Protein AF-A0A3R9Y8D2-F1 (afdb_monomer_lite)

Organism: NCBI:txid2495581

pLDDT: mean 75.56, std 26.12, range [31.5, 98.31]

Sequence (160 aa):
MRYAFNPDHQGGRAAGSSECLIEVKVRATDVPYLTARDYRSRRSTMASAASLLPDRPHRVGILVARSQRRMMLSPFFSKCDGLLVVDPGARTRVFRANAKRTGLSTCDLVLSSGIAKLVCGFIARPDLDRLSTAGIDVRIGSCARTVDALVRGFDALPAA

Secondary structure (DSSP, 8-state):
-----------------------------------TT-TTS--S-----S------TT-EEEEEEEETTEEEE-S-STT-SEEEEEETTTTEEEEEE-SS-SHHHHHHHHHTTT-SEEEES---HHHHHHHHHTT-EEEEPPTTS-HHHHHHTGGGSPB-

Structure (mmCIF, N/CA/C/O backbone):
data_AF-A0A3R9Y8D2-F1
#
_entry.id   AF-A0A3R9Y8D2-F1
#
loop_
_atom_site.group_PDB
_atom_site.id
_atom_site.type_symbol
_atom_site.label_atom_id
_atom_site.label_alt_id
_atom_site.label_comp_id
_atom_site.label_asym_id
_atom_site.label_entity_id
_atom_site.label_seq_id
_atom_site.pdbx_PDB_ins_code
_atom_site.Cartn_x
_atom_site.Cartn_y
_atom_site.Cartn_z
_atom_site.occupancy
_atom_site.B_iso_or_equiv
_atom_site.auth_seq_id
_atom_site.auth_comp_id
_atom_site.auth_asym_id
_atom_site.auth_atom_id
_atom_site.pdbx_PDB_model_num
ATOM 1 N N . MET A 1 1 ? 15.658 -23.209 -44.356 1.00 42.97 1 MET A N 1
ATOM 2 C CA . MET A 1 1 ? 14.287 -23.743 -44.210 1.00 42.97 1 MET A CA 1
ATOM 3 C C . MET A 1 1 ? 13.313 -22.582 -44.291 1.00 42.97 1 MET A C 1
ATOM 5 O O . MET A 1 1 ? 13.339 -21.722 -43.423 1.00 42.97 1 MET A O 1
ATOM 9 N N . ARG A 1 2 ? 12.557 -22.507 -45.389 1.00 34.62 2 ARG A N 1
ATOM 10 C CA . ARG A 1 2 ? 11.516 -21.507 -45.654 1.00 34.62 2 ARG A CA 1
ATOM 11 C C . ARG A 1 2 ? 10.174 -22.139 -45.284 1.00 34.62 2 ARG A C 1
ATOM 13 O O . ARG A 1 2 ? 9.903 -23.229 -45.773 1.00 34.62 2 ARG A O 1
ATOM 20 N N . TYR A 1 3 ? 9.361 -21.472 -44.471 1.00 35.81 3 TYR A N 1
ATOM 21 C CA . TYR A 1 3 ? 7.941 -21.798 -44.347 1.00 35.81 3 TYR A CA 1
ATOM 22 C C . TYR A 1 3 ? 7.139 -20.695 -45.030 1.00 35.81 3 TYR A C 1
ATOM 24 O O . TYR A 1 3 ? 7.202 -19.532 -44.640 1.00 35.81 3 TYR A O 1
ATOM 32 N N . ALA A 1 4 ? 6.460 -21.087 -46.105 1.00 35.28 4 ALA A N 1
ATOM 33 C CA . ALA A 1 4 ? 5.478 -20.296 -46.822 1.00 35.28 4 ALA A CA 1
ATOM 34 C C . ALA A 1 4 ? 4.133 -20.406 -46.092 1.00 35.28 4 ALA A C 1
ATOM 36 O O . ALA A 1 4 ? 3.717 -21.509 -45.739 1.00 35.28 4 ALA A O 1
ATOM 37 N N . PHE A 1 5 ? 3.460 -19.278 -45.879 1.00 35.44 5 PHE A N 1
ATOM 38 C CA . PHE A 1 5 ? 2.073 -19.235 -45.430 1.00 35.44 5 PHE A CA 1
ATOM 39 C C . PHE A 1 5 ? 1.256 -18.599 -46.557 1.00 35.44 5 PHE A C 1
ATOM 41 O O . PHE A 1 5 ? 1.450 -17.430 -46.879 1.00 35.44 5 PHE A O 1
ATOM 48 N N . ASN A 1 6 ? 0.417 -19.411 -47.200 1.00 40.56 6 ASN A N 1
ATOM 49 C CA . ASN A 1 6 ? -0.529 -19.000 -48.236 1.00 40.56 6 ASN A CA 1
ATOM 50 C C . ASN A 1 6 ? -1.755 -18.344 -47.585 1.00 40.56 6 ASN A C 1
ATOM 52 O O . ASN A 1 6 ? -2.347 -18.963 -46.698 1.00 40.56 6 ASN A O 1
ATOM 56 N N . PRO A 1 7 ? -2.202 -17.172 -48.057 1.00 48.06 7 PRO A N 1
ATOM 57 C CA . PRO A 1 7 ? -3.534 -16.668 -47.780 1.00 48.06 7 PRO A CA 1
ATOM 58 C C . PRO A 1 7 ? -4.334 -16.581 -49.084 1.00 48.06 7 PRO A C 1
ATOM 60 O O . PRO A 1 7 ? -4.029 -15.744 -49.918 1.00 48.06 7 PRO A O 1
ATOM 63 N N . ASP A 1 8 ? -5.351 -17.424 -49.252 1.00 40.88 8 ASP A N 1
ATOM 64 C CA . ASP A 1 8 ? -6.540 -17.081 -50.043 1.00 40.88 8 ASP A CA 1
ATOM 65 C C . ASP A 1 8 ? -7.620 -18.161 -49.884 1.00 40.88 8 ASP A C 1
ATOM 67 O O . ASP A 1 8 ? -7.432 -19.311 -50.272 1.00 40.88 8 ASP A O 1
ATOM 71 N N . HIS A 1 9 ? -8.760 -17.793 -49.292 1.00 41.06 9 HIS A N 1
ATOM 72 C CA . HIS A 1 9 ? -10.027 -17.788 -50.024 1.00 41.06 9 HI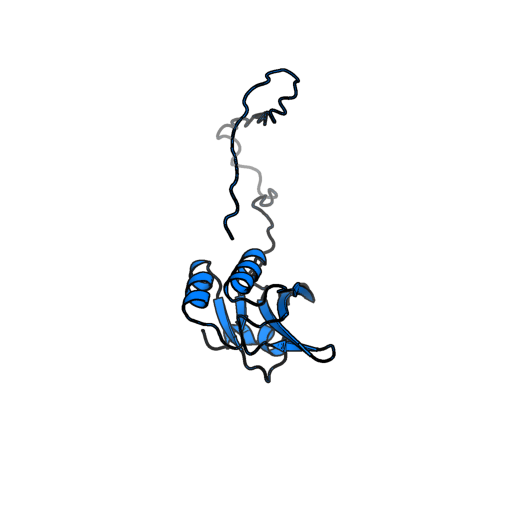S A CA 1
ATOM 73 C C . HIS A 1 9 ? -11.166 -17.152 -49.215 1.00 41.06 9 HIS A C 1
ATOM 75 O O . HIS A 1 9 ? -11.335 -17.345 -48.013 1.00 41.06 9 HIS A O 1
ATOM 81 N N . GLN A 1 10 ? -11.927 -16.360 -49.961 1.00 39.34 10 GLN A N 1
ATOM 82 C CA . GLN A 1 10 ? -13.079 -15.548 -49.608 1.00 39.34 10 GLN A CA 1
ATOM 83 C C . GLN A 1 10 ? -14.360 -16.364 -49.361 1.00 39.34 10 GLN A C 1
ATOM 85 O O . GLN A 1 10 ? -14.575 -17.394 -49.990 1.00 39.34 10 GLN A O 1
ATOM 90 N N . GLY A 1 11 ? -15.288 -15.753 -48.613 1.00 32.03 11 GLY A N 1
ATOM 91 C CA . GLY A 1 11 ? -16.688 -15.647 -49.046 1.00 32.03 11 GLY A CA 1
ATOM 92 C C . GLY A 1 11 ? -17.711 -16.560 -48.364 1.00 32.03 11 GLY A C 1
ATOM 93 O O . GLY A 1 11 ? -17.675 -17.773 -48.513 1.00 32.03 11 GLY A O 1
ATOM 94 N N . GLY A 1 12 ? -18.709 -15.952 -47.710 1.00 32.78 12 GLY A N 1
ATOM 95 C CA . GLY A 1 12 ? -19.945 -16.650 -47.335 1.00 32.78 12 GLY A CA 1
ATOM 96 C C . GLY A 1 12 ? -20.794 -15.931 -46.286 1.00 32.78 12 GLY A C 1
ATOM 97 O O . 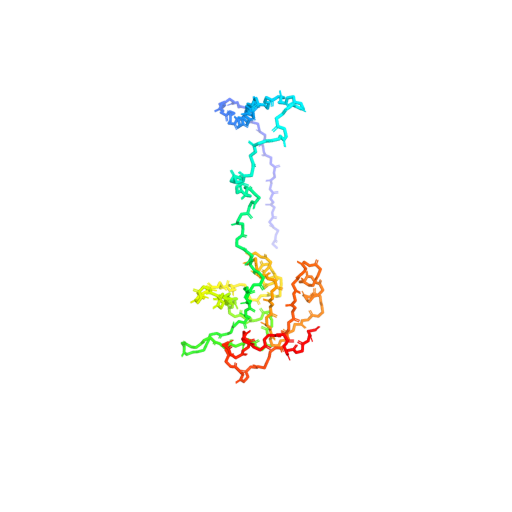GLY A 1 12 ? -20.621 -16.143 -45.094 1.00 32.78 12 GLY A O 1
ATOM 98 N N . ARG A 1 13 ? -21.721 -15.079 -46.741 1.00 35.22 13 ARG A N 1
ATOM 99 C CA . ARG A 1 13 ? -22.797 -14.437 -45.958 1.00 35.22 13 ARG A CA 1
ATOM 100 C C . ARG A 1 13 ? -23.764 -15.469 -45.348 1.00 35.22 13 ARG A C 1
ATOM 102 O O . ARG A 1 13 ? -24.158 -16.384 -46.060 1.00 35.22 13 ARG A O 1
ATOM 109 N N . ALA A 1 14 ? -24.287 -15.196 -44.145 1.00 32.78 14 ALA A N 1
ATOM 110 C CA . ALA A 1 14 ? -25.676 -14.745 -43.900 1.00 32.78 14 ALA A CA 1
ATOM 111 C C . ALA A 1 14 ? -26.272 -15.220 -42.552 1.00 32.78 14 ALA A C 1
ATOM 113 O O . ALA A 1 14 ? -26.235 -16.399 -42.235 1.00 32.78 14 ALA A O 1
ATOM 114 N N . ALA A 1 15 ? -26.952 -14.266 -41.898 1.00 33.56 15 ALA A N 1
ATOM 115 C CA . ALA A 1 15 ? -28.189 -14.388 -41.109 1.00 33.56 15 ALA A CA 1
ATOM 116 C C . ALA A 1 15 ? -28.186 -15.073 -39.721 1.00 33.56 15 ALA A C 1
ATOM 118 O O . ALA A 1 15 ? -27.724 -16.191 -39.543 1.00 33.56 15 ALA A O 1
ATOM 119 N N . GLY A 1 16 ? -28.834 -14.394 -38.762 1.00 34.25 16 GLY A N 1
ATOM 120 C CA . GLY A 1 16 ? -29.186 -14.899 -37.428 1.00 34.25 16 GLY A CA 1
ATOM 121 C C . GLY A 1 16 ? -28.675 -13.979 -36.315 1.00 34.25 16 GLY A C 1
ATOM 122 O O . GLY A 1 16 ? -27.613 -14.216 -35.761 1.00 34.25 16 GLY A O 1
ATOM 123 N N . SER A 1 17 ? -29.271 -12.802 -36.116 1.00 37.97 17 SER A N 1
ATOM 124 C CA . SER A 1 17 ? -30.312 -12.599 -35.091 1.00 37.97 17 SER A CA 1
ATOM 125 C C . SER A 1 17 ? -29.792 -12.792 -33.663 1.00 37.97 17 SER A C 1
ATOM 127 O O . SER A 1 17 ? -29.676 -13.921 -33.208 1.00 37.97 17 SER A O 1
ATOM 129 N N . SER A 1 18 ? -29.499 -11.674 -32.986 1.00 43.47 18 SER A N 1
ATOM 130 C CA . SER A 1 18 ? -29.845 -11.387 -31.582 1.00 43.47 18 SER A CA 1
ATOM 131 C C . SER A 1 18 ? -29.108 -10.123 -31.135 1.00 43.47 18 SER A C 1
ATOM 133 O O . SER A 1 18 ? -28.030 -10.160 -30.544 1.00 43.47 18 SER A O 1
ATOM 135 N N . GLU A 1 19 ? -29.711 -8.981 -31.454 1.00 39.28 19 GLU A N 1
ATOM 136 C CA . GLU A 1 19 ? -29.417 -7.703 -30.817 1.00 39.28 19 GLU A CA 1
ATOM 137 C C . GLU A 1 19 ? -29.830 -7.787 -29.341 1.00 39.28 19 GLU A C 1
ATOM 139 O O . GLU A 1 19 ? -31.013 -7.818 -29.016 1.00 39.28 19 GLU A O 1
ATOM 144 N N . CYS A 1 20 ? -28.858 -7.813 -28.432 1.00 31.50 20 CYS A N 1
ATOM 145 C CA . CYS A 1 20 ? -29.092 -7.473 -27.031 1.00 31.50 20 CYS A CA 1
ATOM 146 C C . CYS A 1 20 ? -28.752 -5.992 -26.843 1.00 31.50 20 CYS A C 1
ATOM 148 O O . CYS A 1 20 ? -27.705 -5.638 -26.300 1.00 31.50 20 CYS A O 1
ATOM 150 N N . LEU A 1 21 ? -29.643 -5.125 -27.333 1.00 34.50 21 LEU A N 1
ATOM 151 C CA . LEU A 1 21 ? -29.699 -3.726 -26.925 1.00 34.50 21 LEU A CA 1
ATOM 152 C C . LEU A 1 21 ? -30.155 -3.687 -25.463 1.00 34.50 21 LEU A C 1
ATOM 154 O O . LEU A 1 21 ? -31.304 -3.992 -25.147 1.00 34.50 21 LEU A O 1
ATOM 158 N N . ILE A 1 22 ? -29.259 -3.308 -24.557 1.00 34.31 22 ILE A N 1
ATOM 159 C CA . ILE A 1 22 ? -29.657 -2.927 -23.203 1.00 34.31 22 ILE A CA 1
ATOM 160 C C . ILE A 1 22 ? -30.137 -1.476 -23.289 1.00 34.31 22 ILE A C 1
ATOM 162 O O . ILE A 1 22 ? -29.356 -0.537 -23.137 1.00 34.31 22 ILE A O 1
ATOM 166 N N . GLU A 1 23 ? -31.426 -1.286 -23.571 1.00 36.38 23 GLU A N 1
ATOM 167 C CA . GLU A 1 23 ? -32.097 -0.005 -23.353 1.00 36.38 23 GLU A CA 1
ATOM 168 C C . GLU A 1 23 ? -32.150 0.280 -21.845 1.00 36.38 23 GLU A C 1
ATOM 170 O O . GLU A 1 23 ? -32.974 -0.267 -21.107 1.00 36.38 23 GLU A O 1
ATOM 175 N N . VAL A 1 24 ? -31.279 1.166 -21.360 1.00 36.28 24 VAL A N 1
ATOM 176 C CA . VAL A 1 24 ? -31.411 1.731 -20.012 1.00 36.28 24 VAL A CA 1
ATOM 177 C C . VAL A 1 24 ? -32.495 2.805 -20.057 1.00 36.28 24 VAL A C 1
ATOM 179 O O . VAL A 1 24 ? -32.242 3.983 -20.306 1.00 36.28 24 VAL A O 1
ATOM 182 N N . LYS A 1 25 ? -33.739 2.385 -19.829 1.00 36.31 25 LYS A N 1
ATOM 183 C CA . LYS A 1 25 ? -34.892 3.276 -19.693 1.00 36.31 25 LYS A CA 1
ATOM 184 C C . LYS A 1 25 ? -34.834 3.980 -18.337 1.00 36.31 25 LYS A C 1
ATOM 186 O O . LYS A 1 25 ? -35.328 3.465 -17.336 1.00 36.31 25 LYS A O 1
ATOM 191 N N . VAL A 1 26 ? -34.222 5.163 -18.297 1.00 38.75 26 VAL A N 1
ATOM 192 C CA . VAL A 1 26 ? -34.251 6.040 -17.118 1.00 38.75 26 VAL A CA 1
ATOM 193 C C . VAL A 1 26 ? -35.669 6.595 -16.978 1.00 38.75 26 VAL A C 1
ATOM 195 O O . VAL A 1 26 ? -36.069 7.519 -17.683 1.00 38.75 26 VAL A O 1
ATOM 198 N N . ARG A 1 27 ? -36.467 5.998 -16.085 1.00 34.97 27 ARG A N 1
ATOM 199 C CA . ARG A 1 27 ? -37.732 6.591 -15.645 1.00 34.97 27 ARG A CA 1
ATOM 200 C C . ARG A 1 27 ? -37.415 7.786 -14.750 1.00 34.97 27 ARG A C 1
ATOM 202 O O . ARG A 1 27 ? -37.001 7.615 -13.608 1.00 34.97 27 ARG A O 1
ATOM 209 N N . ALA A 1 28 ? -37.623 8.983 -15.286 1.00 41.69 28 ALA A N 1
ATOM 210 C CA . ALA A 1 28 ? -37.784 10.194 -14.501 1.00 41.69 28 ALA A CA 1
ATOM 211 C C . ALA A 1 28 ? -39.112 10.095 -13.736 1.00 41.69 28 ALA A C 1
ATOM 213 O O . ALA A 1 28 ? -40.182 10.189 -14.333 1.00 41.69 28 ALA A O 1
ATOM 214 N N . THR A 1 29 ? -39.044 9.840 -12.433 1.00 42.06 29 THR A N 1
ATOM 215 C CA . THR A 1 29 ? -40.184 10.006 -11.526 1.00 42.06 29 THR A CA 1
ATOM 216 C C . THR A 1 29 ? -40.054 11.334 -10.799 1.00 42.06 29 THR A C 1
ATOM 218 O O . THR A 1 29 ? -39.113 11.532 -10.033 1.00 42.06 29 THR A O 1
ATOM 221 N N . ASP A 1 30 ? -41.006 12.210 -11.118 1.00 35.66 30 ASP A N 1
ATOM 222 C CA . ASP A 1 30 ? -41.613 13.265 -10.308 1.00 35.66 30 ASP A CA 1
ATOM 223 C C . ASP A 1 30 ? -40.794 13.867 -9.162 1.00 35.66 30 ASP A C 1
ATOM 225 O O . ASP A 1 30 ? -40.753 13.357 -8.042 1.00 35.66 30 ASP A O 1
ATOM 229 N N . VAL A 1 31 ? -40.253 15.057 -9.428 1.00 43.00 31 VAL A N 1
ATOM 230 C CA . VAL A 1 31 ? -39.918 16.043 -8.398 1.00 43.00 31 VAL A CA 1
ATOM 231 C C . VAL A 1 31 ? -41.132 16.965 -8.244 1.00 43.00 31 VAL A C 1
ATOM 233 O O . VAL A 1 31 ? -41.346 17.817 -9.111 1.00 43.00 31 VAL A O 1
ATOM 236 N N . PRO A 1 32 ? -41.951 16.845 -7.184 1.00 43.81 32 PRO A N 1
ATOM 237 C CA . PRO A 1 32 ? -42.975 17.842 -6.927 1.00 43.81 32 PRO A CA 1
ATOM 238 C C . PRO A 1 32 ? -42.302 19.141 -6.470 1.00 43.81 32 PRO A C 1
ATOM 240 O O . PRO A 1 32 ? -41.636 19.197 -5.434 1.00 43.81 32 PRO A O 1
ATOM 243 N N . TYR A 1 33 ? -42.494 20.199 -7.256 1.00 45.31 33 TYR A N 1
ATOM 244 C CA . TYR A 1 33 ? -42.236 21.576 -6.850 1.00 45.31 33 TYR A CA 1
ATOM 245 C C . TYR A 1 33 ? -43.100 21.901 -5.626 1.00 45.31 33 TYR A C 1
ATOM 247 O O . TYR A 1 33 ? -44.308 22.103 -5.750 1.00 45.31 33 TYR A O 1
ATOM 255 N N . LEU A 1 34 ? -42.491 21.965 -4.440 1.00 42.94 34 LEU A N 1
ATOM 256 C CA . LEU A 1 34 ? -43.150 22.494 -3.249 1.00 42.94 34 LEU A CA 1
ATOM 257 C C . LEU A 1 34 ? -42.798 23.970 -3.068 1.00 42.94 34 LEU A C 1
ATOM 259 O O . LEU A 1 34 ? -41.641 24.379 -2.994 1.00 42.94 34 LEU A O 1
ATOM 263 N N . THR A 1 35 ? -43.862 24.763 -3.046 1.00 50.38 35 THR A N 1
ATOM 264 C CA . THR A 1 35 ? -43.906 26.218 -2.940 1.00 50.38 35 THR A CA 1
ATOM 265 C C . THR A 1 35 ? -43.391 26.742 -1.596 1.00 50.38 35 THR A C 1
ATOM 267 O O . THR A 1 35 ? -43.542 26.098 -0.561 1.00 50.38 35 THR A O 1
ATOM 270 N N . ALA A 1 36 ? -42.859 27.967 -1.605 1.00 43.28 36 ALA A N 1
ATOM 271 C CA . ALA A 1 36 ? -42.132 28.651 -0.527 1.00 43.28 36 ALA A CA 1
ATOM 272 C C . ALA A 1 36 ? -42.923 29.011 0.763 1.00 43.28 36 ALA A C 1
ATOM 274 O O . ALA A 1 36 ? -42.587 29.992 1.427 1.00 43.28 36 ALA A O 1
ATOM 275 N N . ARG A 1 37 ? -43.970 28.265 1.146 1.00 42.28 37 ARG A N 1
ATOM 276 C CA . ARG A 1 37 ? -44.812 28.579 2.324 1.00 42.28 37 ARG A CA 1
ATOM 277 C C . ARG A 1 37 ? -44.689 27.637 3.527 1.00 42.28 37 ARG A C 1
ATOM 279 O O . ARG A 1 37 ? -45.212 27.982 4.579 1.00 42.28 37 ARG A O 1
ATOM 286 N N . ASP A 1 38 ? -43.906 26.560 3.449 1.00 44.66 38 ASP A N 1
ATOM 287 C CA . ASP A 1 38 ? -43.781 25.573 4.542 1.00 44.66 38 ASP A CA 1
ATOM 288 C C . ASP A 1 38 ? -42.459 25.621 5.340 1.00 44.66 38 ASP A C 1
ATOM 290 O O . ASP A 1 38 ? -42.100 24.678 6.043 1.00 44.66 38 ASP A O 1
ATOM 294 N N . TYR A 1 39 ? -41.727 26.741 5.319 1.00 42.78 39 TYR A N 1
ATOM 295 C CA . TYR A 1 39 ? -40.445 26.867 6.040 1.00 42.78 39 TYR A CA 1
ATOM 296 C C . TYR A 1 39 ? -40.580 27.049 7.574 1.00 42.78 39 TYR A C 1
ATOM 298 O O . TYR A 1 39 ? -39.576 27.171 8.273 1.00 42.78 39 TYR A O 1
ATOM 306 N N . ARG A 1 40 ? -41.796 27.084 8.150 1.00 41.12 40 ARG A N 1
ATOM 307 C CA . ARG A 1 40 ? -41.994 27.540 9.546 1.00 41.12 40 ARG A CA 1
ATOM 308 C C . ARG A 1 40 ? -42.460 26.514 10.576 1.00 41.12 40 ARG A C 1
ATOM 310 O O . ARG A 1 40 ? -42.817 26.927 11.675 1.00 41.12 40 ARG A O 1
ATOM 317 N N . SER A 1 41 ? -42.447 25.210 10.298 1.00 39.62 41 SER A N 1
ATOM 318 C CA . SER A 1 41 ? -42.770 24.241 11.359 1.00 39.62 41 SER A CA 1
ATOM 319 C C . SER A 1 41 ? -42.336 22.810 11.048 1.00 39.62 41 SER A C 1
ATOM 321 O O . SER A 1 41 ? -43.170 21.954 10.779 1.00 39.62 41 SER A O 1
ATOM 323 N N . ARG A 1 42 ? -41.024 22.542 11.078 1.00 40.34 42 ARG A N 1
ATOM 324 C CA . ARG A 1 42 ? -40.457 21.186 11.235 1.00 40.34 42 ARG A CA 1
ATOM 325 C C . ARG A 1 42 ? -38.982 21.275 11.638 1.00 40.34 42 ARG A C 1
ATOM 327 O O . ARG A 1 42 ? -38.067 20.966 10.883 1.00 40.34 42 ARG A O 1
ATOM 334 N N . ARG A 1 43 ? -38.750 21.718 12.879 1.00 45.97 43 ARG A N 1
ATOM 335 C CA . ARG A 1 43 ? -37.613 21.193 13.646 1.00 45.97 43 ARG A CA 1
ATOM 336 C C . ARG A 1 43 ? -37.854 19.692 13.804 1.00 45.97 43 ARG A C 1
ATOM 338 O O . ARG A 1 43 ? -38.977 19.296 14.099 1.00 45.97 43 ARG A O 1
ATOM 345 N N . SER A 1 44 ? -36.782 18.928 13.648 1.00 44.38 44 SER A N 1
ATOM 346 C CA . SER A 1 44 ? -36.693 17.478 13.832 1.00 44.38 44 SER A CA 1
ATOM 347 C C . SER A 1 44 ? -36.974 16.643 12.576 1.00 44.38 44 SER A C 1
ATOM 349 O O . SER A 1 44 ? -38.094 16.539 12.085 1.00 44.38 44 SER A O 1
ATOM 351 N N . THR A 1 45 ? -35.902 15.965 12.154 1.00 50.47 45 THR A N 1
ATOM 352 C CA . THR A 1 45 ? -35.910 14.692 11.421 1.00 50.47 45 THR A CA 1
ATOM 353 C C . THR A 1 45 ? -36.063 14.755 9.896 1.00 50.47 45 THR A C 1
ATOM 355 O O . THR A 1 45 ? -37.037 14.272 9.334 1.00 50.47 45 THR A O 1
ATOM 358 N N . MET A 1 46 ? -35.013 15.203 9.201 1.00 35.22 46 MET A N 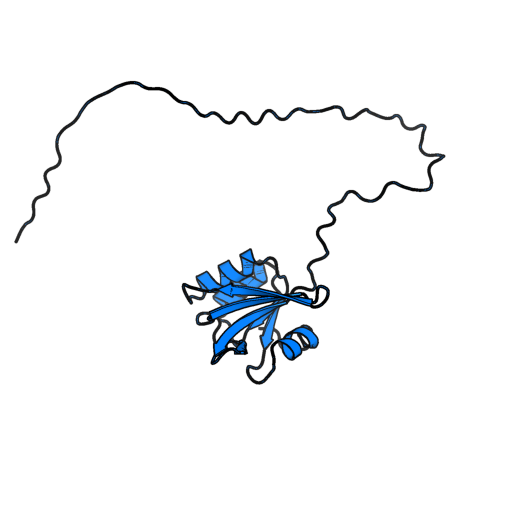1
ATOM 359 C CA . MET A 1 46 ? -34.598 14.537 7.960 1.00 35.22 46 MET A CA 1
ATOM 360 C C . MET A 1 46 ? -33.095 14.293 8.006 1.00 35.22 46 MET A C 1
ATOM 362 O O . MET A 1 46 ? -32.271 15.178 7.788 1.00 35.22 46 MET A O 1
ATOM 366 N N . ALA A 1 47 ? -32.783 13.060 8.397 1.00 34.91 47 ALA A N 1
ATOM 367 C CA . ALA A 1 47 ? -31.464 12.479 8.365 1.00 34.91 47 ALA A CA 1
ATOM 368 C C . ALA A 1 47 ? -30.907 12.545 6.941 1.00 34.91 47 ALA A C 1
ATOM 370 O O . ALA A 1 47 ? -31.554 12.147 5.973 1.00 34.91 47 ALA A O 1
ATOM 371 N N . SER A 1 48 ? -29.690 13.069 6.876 1.00 40.91 48 SER A N 1
ATOM 372 C CA . SER A 1 48 ? -28.778 13.051 5.747 1.00 40.91 48 SER A CA 1
ATOM 373 C C . SER A 1 48 ? -28.819 11.715 4.996 1.00 40.91 48 SER A C 1
ATOM 375 O O . SER A 1 48 ? -28.329 10.701 5.486 1.00 40.91 48 SER A O 1
ATOM 377 N N . ALA A 1 49 ? -29.373 11.729 3.785 1.00 51.22 49 ALA A N 1
ATOM 378 C CA . ALA A 1 49 ? -29.182 10.674 2.793 1.00 51.22 49 ALA A CA 1
ATOM 379 C C . ALA A 1 49 ? -28.003 11.000 1.854 1.00 51.22 49 ALA A C 1
ATOM 381 O O . ALA A 1 49 ? -27.946 10.520 0.725 1.00 51.22 49 ALA A O 1
ATOM 382 N N . ALA A 1 50 ? -27.047 11.816 2.311 1.00 44.75 50 ALA A N 1
ATOM 383 C CA . ALA A 1 50 ? -25.739 11.899 1.684 1.00 44.75 50 ALA A CA 1
ATOM 384 C C . ALA A 1 50 ? -24.924 10.703 2.182 1.00 44.75 50 ALA A C 1
ATOM 386 O O . ALA A 1 50 ? -24.427 10.715 3.303 1.00 44.75 50 ALA A O 1
ATOM 387 N N . SER A 1 51 ? -24.887 9.646 1.371 1.00 43.41 51 SER A N 1
ATOM 388 C CA . SER A 1 51 ? -23.909 8.556 1.385 1.00 43.41 51 SER A CA 1
ATOM 389 C C . SER A 1 51 ? -23.149 8.368 2.702 1.00 43.41 51 SER A C 1
ATOM 391 O O . SER A 1 51 ? -22.049 8.888 2.872 1.00 43.41 51 SER A O 1
ATOM 393 N N . LEU A 1 52 ? -23.688 7.520 3.581 1.00 47.38 52 LEU A N 1
ATOM 394 C CA . LEU A 1 52 ? -22.933 6.807 4.617 1.00 47.38 52 LEU A CA 1
ATOM 395 C C . LEU A 1 52 ? -21.933 5.835 3.958 1.00 47.38 52 LEU A C 1
ATOM 397 O O . LEU A 1 52 ? -21.927 4.635 4.234 1.00 47.38 52 LEU A O 1
ATOM 401 N N . LEU A 1 53 ? -21.071 6.322 3.061 1.00 51.38 53 LEU A N 1
ATOM 402 C CA . LEU A 1 53 ? -19.766 5.700 2.952 1.00 51.38 53 LEU A CA 1
ATOM 403 C C . LEU A 1 53 ? -19.181 5.891 4.350 1.00 51.38 53 LEU A C 1
ATOM 405 O O . LEU A 1 53 ? -19.083 7.042 4.779 1.00 51.38 53 LEU A O 1
ATOM 409 N N . PRO A 1 54 ? -18.883 4.813 5.103 1.00 50.00 54 PRO A N 1
ATOM 410 C CA . PRO A 1 54 ? -18.160 4.992 6.346 1.00 50.00 54 PRO A CA 1
ATOM 411 C C . PRO A 1 54 ? -16.962 5.839 5.973 1.00 50.00 54 PRO A C 1
ATOM 413 O O . PRO A 1 54 ? -16.333 5.564 4.949 1.00 50.00 54 PRO A O 1
ATOM 416 N N . ASP A 1 55 ? -16.708 6.891 6.732 1.00 51.88 55 ASP A N 1
ATOM 417 C CA . ASP A 1 55 ? -15.452 7.597 6.640 1.00 51.88 55 ASP A CA 1
ATOM 418 C C . ASP A 1 55 ? -14.388 6.481 6.685 1.00 51.88 55 ASP A C 1
ATOM 420 O O . ASP A 1 55 ? -14.222 5.786 7.692 1.00 51.88 55 ASP A O 1
ATOM 424 N N . ARG A 1 56 ? -13.727 6.205 5.550 1.00 58.19 56 ARG A N 1
ATOM 425 C CA . ARG A 1 56 ? -12.667 5.190 5.449 1.00 58.19 56 ARG A CA 1
ATOM 426 C C . ARG A 1 56 ? -11.260 5.762 5.728 1.00 58.19 56 ARG A C 1
ATOM 428 O O . ARG A 1 56 ? -10.308 5.054 5.386 1.00 58.19 56 ARG A O 1
ATOM 435 N N . PRO A 1 57 ? -11.036 6.951 6.351 1.00 60.22 57 PRO A N 1
ATOM 436 C CA . PRO A 1 57 ? -9.698 7.522 6.475 1.00 60.22 57 PRO A CA 1
ATOM 437 C C . PRO A 1 57 ? -8.833 6.751 7.483 1.00 60.22 57 PRO A C 1
ATOM 439 O O . PRO A 1 57 ? -7.645 7.030 7.630 1.00 60.22 57 PRO A O 1
ATOM 442 N N . HIS A 1 58 ? -9.403 5.758 8.171 1.00 77.00 58 HIS A N 1
ATOM 443 C CA . HIS A 1 58 ? -8.706 4.955 9.169 1.00 77.00 58 HIS A CA 1
ATOM 444 C C . HIS A 1 58 ? -8.064 3.682 8.612 1.00 77.00 58 HIS A C 1
ATOM 446 O O . HIS A 1 58 ? -7.315 3.026 9.334 1.00 77.00 58 HIS A O 1
ATOM 452 N N . ARG A 1 59 ? -8.330 3.307 7.352 1.00 93.06 59 ARG A N 1
ATOM 453 C CA . ARG A 1 59 ? -7.747 2.087 6.780 1.00 93.06 59 ARG A CA 1
ATOM 454 C C . ARG A 1 59 ? -6.303 2.314 6.372 1.00 93.06 59 ARG A C 1
ATOM 456 O O . ARG A 1 59 ? -6.012 3.158 5.525 1.00 93.06 59 ARG A O 1
ATOM 463 N N . VAL A 1 60 ? -5.422 1.496 6.934 1.00 96.62 60 VAL A N 1
ATOM 464 C CA . VAL A 1 60 ? -3.992 1.501 6.631 1.00 96.62 60 VAL A CA 1
ATOM 465 C C . VAL A 1 60 ? -3.655 0.231 5.863 1.00 96.62 60 VAL A C 1
ATOM 467 O O . VAL A 1 60 ? -3.913 -0.881 6.329 1.00 96.62 60 VAL A O 1
ATOM 470 N N . GLY A 1 61 ? -3.087 0.388 4.675 1.00 97.56 61 GLY A N 1
ATOM 471 C CA . GLY A 1 61 ? -2.489 -0.708 3.929 1.00 97.56 61 GLY A CA 1
ATOM 472 C C . GLY A 1 61 ? -1.038 -0.920 4.332 1.00 97.56 61 GLY A C 1
ATOM 473 O O . GLY A 1 61 ? -0.291 0.034 4.526 1.00 97.56 61 GLY A O 1
ATOM 474 N N . ILE A 1 62 ? -0.624 -2.177 4.433 1.00 98.00 62 ILE A N 1
ATOM 475 C CA . ILE A 1 62 ? 0.761 -2.561 4.703 1.00 98.00 62 ILE A CA 1
ATOM 476 C C . ILE A 1 62 ? 1.197 -3.546 3.628 1.00 98.00 62 ILE A C 1
ATOM 478 O O . ILE A 1 62 ? 0.556 -4.582 3.436 1.00 98.00 62 ILE A O 1
ATOM 482 N N . LEU A 1 63 ? 2.293 -3.245 2.933 1.00 98.25 63 LEU A N 1
ATOM 483 C CA . LEU A 1 63 ? 2.907 -4.215 2.028 1.00 98.25 63 LEU A CA 1
ATOM 484 C C . LEU A 1 63 ? 3.621 -5.276 2.848 1.00 98.25 63 LEU A C 1
ATOM 486 O O . LEU A 1 63 ? 4.525 -4.958 3.619 1.00 98.25 63 LEU A O 1
ATOM 490 N N . VAL A 1 64 ? 3.229 -6.533 2.683 1.00 97.12 64 VAL A N 1
ATOM 491 C CA . VAL A 1 64 ? 3.721 -7.620 3.528 1.00 97.12 64 VAL A CA 1
ATOM 492 C C . VAL A 1 64 ? 4.465 -8.685 2.740 1.00 97.12 64 VAL A C 1
ATOM 494 O O . VAL A 1 64 ? 4.173 -8.943 1.574 1.00 97.12 64 VAL A O 1
ATOM 497 N N . ALA A 1 65 ? 5.416 -9.323 3.408 1.00 95.12 65 ALA A N 1
ATOM 498 C CA . ALA A 1 65 ? 5.963 -10.620 3.047 1.00 95.12 65 ALA A CA 1
ATOM 499 C C . ALA A 1 65 ? 5.446 -11.664 4.050 1.00 95.12 65 ALA A C 1
ATOM 501 O O . ALA A 1 65 ? 5.287 -11.376 5.243 1.00 95.12 65 ALA A O 1
ATOM 502 N N . ARG A 1 66 ? 5.158 -12.876 3.578 1.00 89.81 66 ARG A N 1
ATOM 503 C CA . ARG A 1 66 ? 4.747 -14.011 4.403 1.00 89.81 66 ARG A CA 1
ATOM 504 C C . ARG A 1 66 ? 5.960 -14.895 4.655 1.00 89.81 66 ARG A C 1
ATOM 506 O O . ARG A 1 66 ? 6.541 -15.447 3.728 1.00 89.81 66 ARG A O 1
ATOM 513 N N . SER A 1 67 ? 6.302 -15.084 5.923 1.00 82.62 67 SER A N 1
ATOM 514 C CA . SER A 1 67 ? 7.322 -16.044 6.351 1.00 82.62 67 SER A CA 1
ATOM 515 C C . SER A 1 67 ? 6.772 -16.890 7.488 1.00 82.62 67 SER A C 1
ATOM 517 O O . SER A 1 67 ? 6.259 -16.339 8.458 1.00 82.62 67 SER A O 1
ATOM 519 N N . GLN A 1 68 ? 6.833 -18.220 7.359 1.00 72.94 68 GLN A N 1
ATOM 520 C CA . GLN A 1 68 ? 6.519 -19.185 8.427 1.00 72.94 68 GLN A CA 1
ATOM 521 C C . GLN A 1 68 ? 5.264 -18.825 9.257 1.00 72.94 68 GLN A C 1
ATOM 523 O O . GLN A 1 68 ? 5.288 -18.796 10.484 1.00 72.94 68 GLN A O 1
ATOM 528 N N . ARG A 1 69 ? 4.149 -18.540 8.566 1.00 75.94 69 ARG A N 1
ATOM 529 C CA . ARG A 1 69 ? 2.833 -18.147 9.129 1.00 75.94 69 ARG A CA 1
ATOM 530 C C . ARG A 1 69 ? 2.724 -16.730 9.709 1.00 75.94 69 ARG A C 1
ATOM 532 O O . ARG A 1 69 ? 1.665 -16.375 10.220 1.00 75.94 69 ARG A O 1
ATOM 539 N N . ARG A 1 70 ? 3.753 -15.893 9.600 1.00 85.50 70 ARG A N 1
ATOM 540 C CA . ARG A 1 70 ? 3.710 -14.477 9.992 1.00 85.50 70 ARG A CA 1
ATOM 541 C C . ARG A 1 70 ? 3.651 -13.576 8.766 1.00 85.50 70 ARG A C 1
ATOM 543 O O . ARG A 1 70 ? 4.313 -13.829 7.762 1.00 85.50 70 ARG A O 1
ATOM 550 N N . MET A 1 71 ? 2.858 -12.512 8.870 1.00 91.00 71 MET A N 1
ATOM 551 C CA . MET A 1 71 ? 2.899 -11.384 7.942 1.00 91.00 71 MET A CA 1
ATOM 552 C C . MET A 1 71 ? 3.784 -10.306 8.553 1.00 91.00 71 MET A C 1
ATOM 554 O O . MET A 1 71 ? 3.525 -9.841 9.664 1.00 91.00 71 MET A O 1
ATOM 558 N N . MET A 1 72 ? 4.832 -9.934 7.834 1.00 94.19 72 MET A N 1
ATOM 559 C CA . MET A 1 72 ? 5.779 -8.895 8.228 1.00 94.19 72 MET A CA 1
ATOM 560 C C . MET A 1 72 ? 5.826 -7.837 7.139 1.00 94.19 72 MET A C 1
ATOM 562 O O . MET A 1 72 ? 5.508 -8.140 5.992 1.00 94.19 72 MET A O 1
ATOM 566 N N . LEU A 1 73 ? 6.225 -6.612 7.481 1.00 96.75 73 LEU A N 1
ATOM 567 C CA . LEU A 1 73 ? 6.462 -5.578 6.478 1.00 96.75 73 LEU A CA 1
ATOM 568 C C . LEU A 1 73 ? 7.459 -6.094 5.428 1.00 96.75 73 LEU A C 1
ATOM 570 O O . LEU A 1 73 ? 8.506 -6.642 5.775 1.00 96.75 73 LEU A O 1
ATOM 574 N N . SER A 1 74 ? 7.121 -5.934 4.150 1.00 95.94 74 SER A N 1
ATOM 575 C CA . SER A 1 74 ? 8.036 -6.248 3.057 1.00 95.94 74 SER A CA 1
ATOM 576 C C . SER A 1 74 ? 9.087 -5.140 2.939 1.00 95.94 74 SER A C 1
ATOM 578 O O . SER A 1 74 ? 8.706 -3.971 2.806 1.00 95.94 74 SER A O 1
ATOM 580 N N . PRO A 1 75 ? 10.391 -5.473 2.894 1.00 93.38 75 PRO A N 1
ATOM 581 C CA . PRO A 1 75 ? 11.432 -4.486 2.614 1.00 93.38 75 PRO A CA 1
ATOM 582 C C . PRO A 1 75 ? 11.388 -3.978 1.166 1.00 93.38 75 PRO A C 1
ATOM 584 O O . PRO A 1 75 ? 11.974 -2.946 0.867 1.00 93.38 75 PRO A O 1
ATOM 587 N N . PHE A 1 76 ? 10.694 -4.677 0.261 1.00 93.19 76 PHE A N 1
ATOM 588 C CA . PHE A 1 76 ? 10.657 -4.353 -1.164 1.00 93.19 76 PHE A CA 1
ATOM 589 C C . PHE A 1 76 ? 9.217 -4.123 -1.639 1.00 93.19 76 PHE A C 1
ATOM 591 O O . PHE A 1 76 ? 8.381 -5.026 -1.526 1.00 93.19 76 PHE A O 1
ATOM 598 N N . PHE A 1 77 ? 8.940 -2.946 -2.217 1.00 95.19 77 PHE A N 1
ATOM 599 C CA . PHE A 1 77 ? 7.632 -2.592 -2.791 1.00 95.19 77 PHE A CA 1
ATOM 600 C C . PHE A 1 77 ? 7.174 -3.566 -3.876 1.00 95.19 77 PHE A C 1
ATOM 602 O O . PHE A 1 77 ? 6.083 -4.132 -3.812 1.00 95.19 77 PHE A O 1
ATOM 609 N N . SER A 1 78 ? 8.027 -3.784 -4.876 1.00 93.56 78 SER A N 1
ATOM 610 C CA . SER A 1 78 ? 7.686 -4.592 -6.044 1.00 93.56 78 SER A CA 1
ATOM 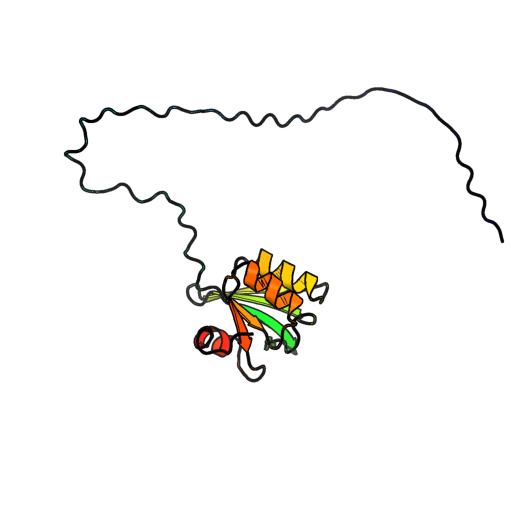611 C C . SER A 1 78 ? 7.632 -6.084 -5.727 1.00 93.56 78 SER A C 1
ATOM 613 O O . SER A 1 78 ? 6.850 -6.793 -6.339 1.00 93.56 78 SER A O 1
ATOM 615 N N . LYS A 1 79 ? 8.402 -6.566 -4.744 1.00 94.06 79 LYS A N 1
ATOM 616 C CA . LYS A 1 79 ? 8.517 -8.001 -4.419 1.00 94.06 79 LYS A CA 1
ATOM 617 C C . LYS A 1 79 ? 7.664 -8.443 -3.225 1.00 94.06 79 LYS A C 1
ATOM 619 O O . LYS A 1 79 ? 7.898 -9.525 -2.691 1.00 94.06 79 LYS A O 1
ATOM 624 N N . CYS A 1 80 ? 6.717 -7.620 -2.776 1.00 95.69 80 CYS A N 1
ATOM 625 C CA . CYS A 1 80 ? 5.838 -7.987 -1.670 1.00 95.69 80 CYS A CA 1
ATOM 626 C C . CYS A 1 80 ? 4.931 -9.171 -2.044 1.00 95.69 80 CYS A C 1
ATOM 628 O O . CYS A 1 80 ? 4.572 -9.366 -3.205 1.00 95.69 80 CYS A O 1
ATOM 630 N N . ASP A 1 81 ? 4.523 -9.951 -1.046 1.00 96.38 81 ASP A N 1
ATOM 631 C CA . ASP A 1 81 ? 3.548 -11.029 -1.240 1.00 96.38 81 ASP A CA 1
ATOM 632 C C . ASP A 1 81 ? 2.128 -10.504 -1.415 1.00 96.38 81 ASP A C 1
ATOM 634 O O . ASP A 1 81 ? 1.263 -11.205 -1.945 1.00 96.38 81 ASP A O 1
ATOM 638 N N . GLY A 1 82 ? 1.864 -9.294 -0.934 1.00 96.88 82 GLY A N 1
ATOM 639 C CA . GLY A 1 82 ? 0.559 -8.678 -1.035 1.00 96.88 82 GLY A CA 1
ATOM 640 C C . GLY A 1 82 ? 0.389 -7.467 -0.138 1.00 96.88 82 GLY A C 1
ATOM 641 O O . GLY A 1 82 ? 1.317 -7.003 0.529 1.00 96.88 82 GLY A O 1
ATOM 642 N N . LEU A 1 83 ? -0.846 -6.988 -0.127 1.00 97.81 83 LEU A N 1
ATOM 643 C CA . LEU A 1 83 ? -1.316 -5.871 0.668 1.00 97.81 83 LEU A CA 1
ATOM 644 C C . LEU A 1 83 ? -2.185 -6.402 1.807 1.00 97.81 83 LEU A C 1
ATOM 646 O O . LEU A 1 83 ? -3.183 -7.087 1.575 1.00 97.81 83 LEU A O 1
ATOM 650 N N . LEU A 1 84 ? -1.828 -6.061 3.039 1.00 97.31 84 LEU A N 1
ATOM 651 C CA . LEU A 1 84 ? -2.673 -6.255 4.207 1.00 97.31 84 LEU A CA 1
ATOM 652 C C . LEU A 1 84 ? -3.397 -4.944 4.512 1.00 97.31 84 LEU A C 1
ATOM 654 O O . LEU A 1 84 ? -2.764 -3.973 4.916 1.00 97.31 84 LEU A O 1
ATOM 658 N N . VAL A 1 85 ? -4.713 -4.915 4.330 1.00 96.88 85 VAL A N 1
ATOM 659 C CA . VAL A 1 85 ? -5.555 -3.772 4.698 1.00 96.88 85 VAL A CA 1
ATOM 660 C C . VAL A 1 85 ? -6.026 -3.965 6.130 1.00 96.88 85 VAL A C 1
ATOM 662 O O . VAL A 1 85 ? -6.693 -4.958 6.430 1.00 96.88 85 VAL A O 1
ATOM 665 N N . VAL A 1 86 ? -5.676 -3.031 7.008 1.00 95.31 86 VAL A N 1
ATOM 666 C CA . VAL A 1 86 ? -6.054 -3.038 8.422 1.00 95.31 86 VAL A CA 1
ATOM 667 C C . VAL A 1 86 ? -7.024 -1.898 8.688 1.00 95.31 86 VAL A C 1
ATOM 669 O O . VAL A 1 86 ? -6.737 -0.743 8.376 1.00 95.31 86 VAL A O 1
ATOM 672 N N . ASP A 1 87 ? -8.159 -2.231 9.293 1.00 91.81 87 ASP A N 1
ATOM 673 C CA . ASP A 1 87 ? -9.123 -1.267 9.812 1.00 91.81 87 ASP A CA 1
ATOM 674 C C . ASP A 1 87 ? -9.073 -1.315 11.351 1.00 91.81 87 ASP A C 1
ATOM 676 O O . ASP A 1 87 ? -9.589 -2.267 11.951 1.00 91.81 87 ASP A O 1
ATOM 680 N N . PRO A 1 88 ? -8.402 -0.353 12.012 1.00 84.81 88 PRO A N 1
ATOM 681 C CA . PRO A 1 88 ? -8.249 -0.366 13.462 1.00 84.81 88 PRO A CA 1
ATOM 682 C C . PRO A 1 88 ? -9.578 -0.126 14.191 1.00 84.81 88 PRO A C 1
ATOM 684 O O . PRO A 1 88 ? -9.753 -0.647 15.292 1.00 84.81 88 PRO A O 1
ATOM 687 N N . GLY A 1 89 ? -10.521 0.602 13.579 1.00 85.81 89 GLY A N 1
ATOM 688 C CA . GLY A 1 89 ? -11.844 0.859 14.152 1.00 85.81 89 GLY A CA 1
ATOM 689 C C . GLY A 1 89 ? -12.734 -0.382 14.115 1.00 85.81 89 GLY A C 1
ATOM 690 O O . GLY A 1 89 ? -13.341 -0.743 15.119 1.00 85.81 89 GLY A O 1
ATOM 691 N N . ALA A 1 90 ? -12.743 -1.093 12.985 1.00 85.00 90 ALA A N 1
ATOM 692 C CA . ALA A 1 90 ? -13.523 -2.322 12.823 1.00 85.00 90 ALA A CA 1
ATOM 693 C C . ALA A 1 90 ? -12.816 -3.587 13.351 1.00 85.00 90 ALA A C 1
ATOM 695 O O . ALA A 1 90 ? -13.407 -4.665 13.346 1.00 85.00 90 ALA A O 1
ATOM 696 N N . ARG A 1 91 ? -11.542 -3.490 13.762 1.00 84.50 91 ARG A N 1
ATOM 697 C CA . ARG A 1 91 ? -10.669 -4.630 14.117 1.00 84.50 91 ARG A CA 1
ATOM 698 C C . ARG A 1 91 ? -10.603 -5.713 13.029 1.00 84.50 91 ARG A C 1
ATOM 700 O O . ARG A 1 91 ? -10.402 -6.889 13.328 1.00 84.50 91 ARG A O 1
ATOM 707 N N . THR A 1 92 ? -10.738 -5.324 11.762 1.00 89.75 92 THR A N 1
ATOM 708 C CA . THR A 1 92 ? -10.686 -6.257 10.626 1.00 89.75 92 THR A CA 1
ATOM 709 C C . THR A 1 92 ? -9.353 -6.174 9.895 1.00 89.75 92 THR A C 1
ATOM 711 O O . THR A 1 92 ? -8.682 -5.137 9.871 1.00 89.75 92 THR A O 1
ATOM 714 N N . ARG A 1 93 ? -8.952 -7.301 9.298 1.00 93.19 93 ARG A N 1
ATOM 715 C CA . ARG A 1 93 ? -7.758 -7.405 8.460 1.00 93.19 93 ARG A CA 1
ATOM 716 C C . ARG A 1 93 ? -8.085 -8.195 7.205 1.00 93.19 93 ARG A C 1
ATOM 718 O O . ARG A 1 93 ? -8.579 -9.316 7.299 1.00 93.19 93 ARG A O 1
ATOM 725 N N . VAL A 1 94 ? -7.785 -7.626 6.044 1.00 95.00 94 VAL A N 1
ATOM 726 C CA . VAL A 1 94 ? -8.024 -8.262 4.745 1.00 95.00 94 VAL A CA 1
ATOM 727 C C . VAL A 1 94 ? -6.710 -8.347 3.989 1.00 95.00 94 VAL A C 1
ATOM 729 O O . VAL A 1 94 ? -6.089 -7.328 3.694 1.00 95.00 94 VAL A O 1
ATOM 732 N N . PHE A 1 95 ? -6.285 -9.567 3.672 1.00 95.94 95 PHE A N 1
ATOM 733 C CA . PHE A 1 95 ? -5.107 -9.800 2.846 1.00 95.94 95 PHE A CA 1
ATOM 734 C C . PHE A 1 95 ? -5.501 -9.898 1.373 1.00 95.94 95 PHE A C 1
ATOM 736 O O . PHE A 1 95 ? -6.409 -10.648 1.016 1.00 95.94 95 PHE A O 1
ATOM 743 N N . ARG A 1 96 ? -4.785 -9.171 0.516 1.00 96.56 96 ARG A N 1
ATOM 744 C CA . ARG A 1 96 ? -4.896 -9.260 -0.940 1.00 96.56 96 ARG A CA 1
ATOM 745 C C . ARG A 1 96 ? -3.542 -9.648 -1.521 1.00 96.56 96 ARG A C 1
ATOM 747 O O . ARG A 1 96 ? -2.560 -8.937 -1.324 1.00 96.56 96 ARG A O 1
ATOM 754 N N . ALA A 1 97 ? -3.489 -10.777 -2.218 1.00 96.38 97 ALA A N 1
ATOM 755 C CA . ALA A 1 97 ? -2.246 -11.305 -2.768 1.00 96.38 97 ALA A CA 1
ATOM 756 C C . ALA A 1 97 ? -1.745 -10.478 -3.962 1.00 96.38 97 ALA A C 1
ATOM 758 O O . ALA A 1 97 ? -2.531 -10.071 -4.817 1.00 96.38 97 ALA A O 1
ATOM 759 N N . ASN A 1 98 ? -0.427 -10.307 -4.054 1.00 96.38 98 ASN A N 1
ATOM 760 C CA . ASN A 1 98 ? 0.248 -9.820 -5.249 1.00 96.38 98 ASN A CA 1
ATOM 761 C C . ASN A 1 98 ? 0.876 -11.006 -5.996 1.00 96.38 98 ASN A C 1
ATOM 763 O O . ASN A 1 98 ? 2.007 -11.402 -5.721 1.00 96.38 98 ASN A O 1
ATOM 767 N N . ALA A 1 99 ? 0.133 -11.592 -6.936 1.00 93.75 99 ALA A N 1
ATOM 768 C CA . ALA A 1 99 ? 0.610 -12.748 -7.699 1.00 93.75 99 ALA A CA 1
ATOM 769 C C . ALA A 1 99 ? 1.745 -12.397 -8.676 1.00 93.75 99 ALA A C 1
ATOM 771 O O . ALA A 1 99 ? 2.613 -13.226 -8.934 1.00 93.75 99 ALA A O 1
ATOM 772 N N . LYS A 1 100 ? 1.742 -11.172 -9.218 1.00 95.50 100 LYS A N 1
ATOM 773 C CA . LYS A 1 100 ? 2.695 -10.744 -10.253 1.00 95.50 100 LYS A CA 1
ATOM 774 C C . LYS A 1 100 ? 4.010 -10.235 -9.670 1.00 95.50 100 LYS A C 1
ATOM 776 O O . LYS A 1 100 ? 5.032 -10.353 -10.336 1.00 95.50 100 LYS A O 1
ATOM 781 N N . ARG A 1 101 ? 3.993 -9.691 -8.447 1.00 94.38 101 ARG A N 1
ATOM 782 C CA . ARG A 1 101 ? 5.182 -9.186 -7.738 1.00 94.38 101 ARG A CA 1
ATOM 783 C C . ARG A 1 101 ? 6.016 -8.219 -8.592 1.00 94.38 101 ARG A C 1
ATOM 785 O O . ARG A 1 101 ? 7.234 -8.349 -8.718 1.00 94.38 101 ARG A O 1
ATOM 792 N N . THR A 1 102 ? 5.337 -7.236 -9.181 1.00 96.75 102 THR A N 1
ATOM 793 C CA . THR A 1 102 ? 5.939 -6.095 -9.891 1.00 96.75 102 THR A CA 1
ATOM 794 C C . THR A 1 102 ? 5.462 -4.768 -9.299 1.00 96.75 102 THR A C 1
ATOM 796 O O . THR A 1 102 ? 4.378 -4.717 -8.720 1.00 96.75 102 THR A O 1
ATOM 799 N N . GLY A 1 103 ? 6.223 -3.678 -9.485 1.00 96.19 103 GLY A N 1
ATOM 800 C CA . GLY A 1 103 ? 5.830 -2.337 -9.013 1.00 96.19 103 GLY A CA 1
ATOM 801 C C . GLY A 1 103 ? 4.457 -1.912 -9.544 1.00 96.19 103 GLY A C 1
ATOM 802 O O . GLY A 1 103 ? 3.566 -1.593 -8.763 1.00 96.19 103 GLY A O 1
ATOM 803 N N . LEU A 1 104 ? 4.231 -2.088 -10.852 1.00 97.00 104 LEU A N 1
ATOM 804 C CA . LEU A 1 104 ? 2.936 -1.857 -11.500 1.00 97.00 104 LEU A CA 1
ATOM 805 C C . LEU A 1 104 ? 1.793 -2.632 -10.821 1.00 97.00 104 LEU A C 1
ATOM 807 O O . LEU A 1 104 ? 0.789 -2.035 -10.442 1.00 97.00 104 LEU A O 1
ATOM 811 N N . SER A 1 105 ? 1.967 -3.939 -10.596 1.00 97.44 105 SER A N 1
ATOM 812 C CA . SER A 1 105 ? 0.937 -4.751 -9.934 1.00 97.44 105 SER A CA 1
ATOM 813 C C . SER A 1 105 ? 0.691 -4.352 -8.478 1.00 97.44 105 SER A C 1
ATOM 815 O O . SER A 1 105 ? -0.446 -4.421 -8.016 1.00 97.44 105 SER A O 1
ATOM 817 N N . THR A 1 106 ? 1.726 -3.906 -7.758 1.00 98.12 106 THR A N 1
ATOM 818 C CA . THR A 1 106 ? 1.590 -3.393 -6.391 1.00 98.12 106 THR A CA 1
ATOM 819 C C . THR A 1 106 ? 0.820 -2.071 -6.386 1.00 98.12 106 THR A C 1
ATOM 821 O O . THR A 1 106 ? -0.079 -1.906 -5.564 1.00 98.12 106 THR A O 1
ATOM 824 N N . CYS A 1 107 ? 1.110 -1.159 -7.318 1.00 98.19 107 CYS A N 1
ATOM 825 C CA . CYS A 1 107 ? 0.369 0.092 -7.484 1.00 98.19 107 CYS A CA 1
ATOM 826 C C . CYS A 1 107 ? -1.119 -0.173 -7.749 1.00 98.19 107 CYS A C 1
ATOM 828 O O . CYS A 1 107 ? -1.970 0.341 -7.028 1.00 98.19 107 CYS A O 1
ATOM 830 N N . ASP A 1 108 ? -1.445 -1.035 -8.714 1.00 97.88 108 ASP A N 1
ATOM 831 C CA . ASP A 1 108 ? -2.839 -1.373 -9.036 1.00 97.88 108 ASP A CA 1
ATOM 832 C C . ASP A 1 108 ? -3.559 -2.034 -7.841 1.00 97.88 108 ASP A C 1
ATOM 834 O O . ASP A 1 108 ? -4.732 -1.761 -7.558 1.00 97.88 108 ASP A O 1
ATOM 838 N N . LEU A 1 109 ? -2.843 -2.874 -7.084 1.00 97.81 109 LEU A N 1
ATOM 839 C CA . LEU A 1 109 ? -3.350 -3.503 -5.865 1.00 97.81 109 LEU A CA 1
ATOM 840 C C . LEU A 1 109 ? -3.677 -2.475 -4.771 1.00 97.81 109 LEU A C 1
ATOM 842 O O . LEU A 1 109 ? -4.713 -2.589 -4.114 1.00 97.81 109 LEU A O 1
ATOM 846 N N . VAL A 1 110 ? -2.811 -1.477 -4.578 1.00 97.75 110 VAL A N 1
AT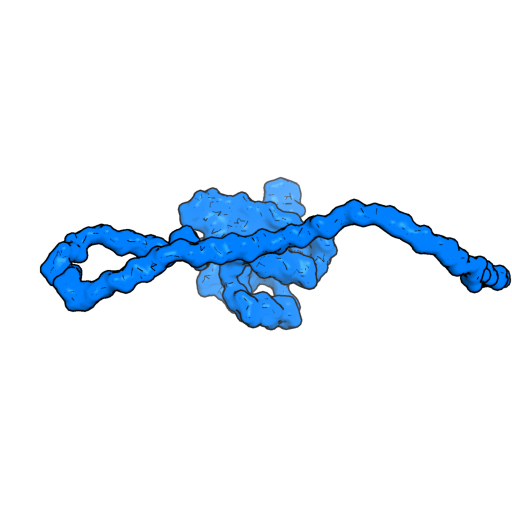OM 847 C CA . VAL A 1 110 ? -3.021 -0.379 -3.623 1.00 97.75 110 VAL A CA 1
ATOM 848 C C . VAL A 1 110 ? -4.206 0.482 -4.051 1.00 97.75 110 VAL A C 1
ATOM 850 O O . VAL A 1 110 ? -5.130 0.673 -3.260 1.00 97.75 110 VAL A O 1
ATOM 853 N N . LEU A 1 111 ? -4.240 0.931 -5.304 1.00 96.88 111 LEU A N 1
ATOM 854 C CA . LEU A 1 111 ? -5.286 1.822 -5.814 1.00 96.88 111 LEU A CA 1
ATOM 855 C C . LEU A 1 111 ? -6.678 1.170 -5.767 1.00 96.88 111 LEU A C 1
ATOM 857 O O . LEU A 1 111 ? -7.655 1.802 -5.376 1.00 96.88 111 LEU A O 1
ATOM 861 N N . SER A 1 112 ? -6.774 -0.128 -6.062 1.00 95.94 112 SER A N 1
ATOM 862 C CA . SER A 1 112 ? -8.035 -0.888 -5.982 1.00 95.94 112 SER A CA 1
ATOM 863 C C . SER A 1 112 ? -8.468 -1.264 -4.554 1.00 95.94 112 SER A C 1
ATOM 865 O O . SER A 1 112 ? -9.532 -1.864 -4.354 1.00 95.94 112 SER A O 1
ATOM 867 N N . SER A 1 113 ? -7.653 -0.971 -3.536 1.00 94.12 113 SER A N 1
ATOM 868 C CA . SER A 1 113 ? -7.952 -1.329 -2.143 1.00 94.12 113 SER A CA 1
ATOM 869 C C . SER A 1 113 ? -8.819 -0.303 -1.411 1.00 94.12 113 SER A C 1
ATOM 871 O O . SER A 1 113 ? -9.463 -0.656 -0.419 1.00 94.12 113 SER A O 1
ATOM 873 N N . GLY A 1 114 ? -8.876 0.936 -1.913 1.00 90.94 114 GLY A N 1
ATOM 874 C CA . GLY A 1 114 ? -9.620 2.036 -1.294 1.00 90.94 114 GLY A CA 1
ATOM 875 C C . GLY A 1 114 ? -9.041 2.504 0.045 1.00 90.94 114 GLY A C 1
ATOM 876 O O . GLY A 1 114 ? -9.784 3.039 0.867 1.00 90.94 114 GLY A O 1
ATOM 877 N N . ILE A 1 115 ? -7.755 2.246 0.299 1.00 95.06 115 ILE A N 1
ATOM 878 C CA . ILE A 1 115 ? -7.011 2.852 1.411 1.00 95.06 115 ILE A CA 1
ATOM 879 C C . ILE A 1 115 ? -6.575 4.269 1.035 1.00 95.06 115 ILE A C 1
ATOM 881 O O . ILE A 1 115 ? -6.369 4.548 -0.140 1.00 95.06 115 ILE A O 1
ATOM 885 N N . ALA A 1 116 ? -6.371 5.122 2.036 1.00 94.75 116 ALA A N 1
ATOM 886 C CA . ALA A 1 116 ? -5.725 6.428 1.867 1.00 94.75 116 ALA A CA 1
ATOM 887 C C . ALA A 1 116 ? -4.310 6.470 2.474 1.00 94.75 116 ALA A C 1
ATOM 889 O O . ALA A 1 116 ? -3.546 7.384 2.197 1.00 94.75 116 ALA A O 1
ATOM 890 N N . LYS A 1 117 ? -3.957 5.482 3.307 1.00 97.38 117 LYS A N 1
ATOM 891 C CA . LYS A 1 117 ? -2.698 5.408 4.059 1.00 97.38 117 LYS A CA 1
ATOM 892 C C . LYS A 1 117 ? -1.964 4.113 3.722 1.00 97.38 117 LYS A C 1
ATOM 894 O O . LYS A 1 117 ? -2.551 3.037 3.858 1.00 97.38 117 LYS A O 1
ATOM 899 N N . LEU A 1 118 ? -0.698 4.189 3.318 1.00 98.25 118 LEU A N 1
ATOM 900 C CA . LEU A 1 118 ? 0.134 3.038 2.953 1.00 98.25 118 LEU A CA 1
ATOM 901 C C . LEU A 1 118 ? 1.456 3.037 3.726 1.00 98.25 118 LEU A C 1
ATOM 903 O O . LEU A 1 118 ? 2.166 4.035 3.755 1.00 98.25 118 LEU A O 1
ATOM 907 N N . VAL A 1 119 ? 1.832 1.883 4.280 1.00 98.31 119 VAL A N 1
ATOM 908 C CA . VAL A 1 119 ? 3.172 1.637 4.829 1.00 98.31 119 VAL A CA 1
ATOM 909 C C . VAL A 1 119 ? 3.927 0.650 3.943 1.00 98.31 119 VAL A C 1
ATOM 911 O O . VAL A 1 119 ? 3.440 -0.450 3.652 1.00 98.31 119 VAL A O 1
ATOM 914 N N . CYS A 1 120 ? 5.146 1.016 3.558 1.00 97.25 120 CYS A N 1
ATOM 915 C CA . CYS A 1 120 ? 6.076 0.157 2.824 1.00 97.25 120 CYS A CA 1
ATOM 916 C C . CYS A 1 120 ? 7.494 0.251 3.412 1.00 97.25 120 CYS A C 1
ATOM 918 O O . CYS A 1 120 ? 7.793 1.177 4.159 1.00 97.25 120 CYS A O 1
ATOM 920 N N . GLY A 1 121 ? 8.359 -0.731 3.140 1.00 95.44 121 GLY A N 1
ATOM 921 C CA . GLY A 1 121 ? 9.759 -0.679 3.592 1.00 95.44 121 GLY A CA 1
ATOM 922 C C . GLY A 1 121 ? 10.655 0.203 2.714 1.00 95.44 121 GLY A C 1
ATOM 923 O O . GLY A 1 121 ? 11.592 0.821 3.201 1.00 95.44 121 GLY A O 1
ATOM 924 N N . PHE A 1 122 ? 10.354 0.265 1.422 1.00 95.62 122 PHE A N 1
ATOM 925 C CA . PHE A 1 122 ? 11.035 1.075 0.415 1.00 95.62 122 PHE A CA 1
ATOM 926 C C . PHE A 1 122 ? 10.106 1.188 -0.788 1.00 95.62 122 PHE A C 1
ATOM 928 O O . PHE A 1 122 ? 9.416 0.211 -1.076 1.00 95.62 122 PHE A O 1
ATOM 935 N N . ILE A 1 123 ? 10.134 2.306 -1.511 1.00 96.94 123 ILE A N 1
ATOM 936 C CA . ILE A 1 123 ? 9.408 2.524 -2.766 1.00 96.94 123 ILE A CA 1
ATOM 937 C C . ILE A 1 123 ? 10.271 3.365 -3.716 1.00 96.94 123 ILE A C 1
ATOM 939 O O . ILE A 1 123 ? 11.006 4.248 -3.281 1.00 96.94 123 ILE A O 1
ATOM 943 N N . ALA A 1 124 ? 10.220 3.073 -5.016 1.00 95.81 124 ALA A N 1
ATOM 944 C CA . ALA A 1 124 ? 10.917 3.873 -6.019 1.00 95.81 124 ALA A CA 1
ATOM 945 C C . ALA A 1 124 ? 10.082 5.109 -6.391 1.00 95.81 124 ALA A C 1
ATOM 947 O O . ALA A 1 124 ? 8.858 5.019 -6.463 1.00 95.81 124 ALA A O 1
ATOM 948 N N . ARG A 1 125 ? 10.743 6.234 -6.707 1.00 96.75 125 ARG A N 1
ATOM 949 C CA . ARG A 1 125 ? 10.085 7.498 -7.101 1.00 96.75 125 ARG A CA 1
ATOM 950 C C . ARG A 1 125 ? 8.922 7.353 -8.096 1.00 96.75 125 ARG A C 1
ATOM 952 O O . ARG A 1 125 ? 7.857 7.855 -7.775 1.00 96.75 125 ARG A O 1
ATOM 959 N N . PRO A 1 126 ? 9.038 6.634 -9.232 1.00 96.81 126 PRO A N 1
ATOM 960 C CA . PRO A 1 126 ? 7.921 6.548 -10.176 1.00 96.81 126 PRO A CA 1
ATOM 961 C C . PRO A 1 126 ? 6.672 5.868 -9.591 1.00 96.81 126 PRO A C 1
ATOM 963 O O . PRO A 1 126 ? 5.552 6.254 -9.916 1.00 96.81 126 PRO A O 1
ATOM 966 N N . ASP A 1 127 ? 6.849 4.870 -8.719 1.00 97.75 127 ASP A N 1
ATOM 967 C CA . ASP A 1 127 ? 5.730 4.217 -8.033 1.00 97.75 127 ASP A CA 1
ATOM 968 C C . ASP A 1 127 ? 5.148 5.138 -6.947 1.00 97.75 127 ASP A C 1
ATOM 970 O O . ASP A 1 127 ? 3.929 5.224 -6.798 1.00 97.75 127 ASP A O 1
ATOM 974 N N . LEU A 1 128 ? 6.007 5.866 -6.222 1.00 97.94 128 LEU A N 1
ATOM 975 C CA . LEU A 1 128 ? 5.596 6.851 -5.220 1.00 97.94 128 LEU A CA 1
ATOM 976 C C . LEU A 1 128 ? 4.775 7.980 -5.848 1.00 97.94 128 LEU A C 1
ATOM 978 O O . LEU A 1 128 ? 3.661 8.227 -5.400 1.00 97.94 128 LEU A O 1
ATOM 982 N N . ASP A 1 129 ? 5.273 8.611 -6.909 1.00 98.06 129 ASP A N 1
ATOM 983 C CA . ASP A 1 129 ? 4.607 9.726 -7.593 1.00 98.06 129 ASP A CA 1
ATOM 984 C C . ASP A 1 129 ? 3.204 9.330 -8.068 1.00 98.06 129 ASP A C 1
ATOM 986 O O . ASP A 1 129 ? 2.239 10.090 -7.933 1.00 98.06 129 ASP A O 1
ATOM 990 N N . ARG A 1 130 ? 3.070 8.097 -8.571 1.00 97.50 130 ARG A N 1
ATOM 991 C CA . ARG A 1 130 ? 1.790 7.534 -8.999 1.00 97.50 130 ARG A CA 1
ATOM 992 C C . ARG A 1 130 ? 0.804 7.377 -7.842 1.00 97.50 130 ARG A C 1
ATOM 994 O O . ARG A 1 130 ? -0.372 7.697 -8.006 1.00 97.50 130 ARG A O 1
ATOM 1001 N N . LEU A 1 131 ? 1.256 6.873 -6.695 1.00 97.94 131 LEU A N 1
ATOM 1002 C CA . LEU A 1 131 ? 0.407 6.706 -5.513 1.00 97.94 131 LEU A CA 1
ATOM 1003 C C . LEU A 1 131 ? 0.053 8.053 -4.869 1.00 97.94 131 LEU A C 1
ATOM 1005 O O . LEU A 1 131 ? -1.108 8.279 -4.532 1.00 97.94 131 LEU A O 1
ATOM 1009 N N . SER A 1 132 ? 1.016 8.965 -4.771 1.00 97.19 132 SER A N 1
ATOM 1010 C CA . SER A 1 132 ? 0.832 10.306 -4.210 1.00 97.19 132 SER A CA 1
ATOM 1011 C C . SER A 1 132 ? -0.146 11.140 -5.037 1.00 97.19 132 SER A C 1
ATOM 1013 O O . SER A 1 132 ? -1.022 11.796 -4.479 1.00 97.19 132 SER A O 1
ATOM 1015 N N . THR A 1 133 ? -0.075 11.057 -6.370 1.00 97.38 133 THR A N 1
ATOM 1016 C CA . THR A 1 133 ? -1.025 11.730 -7.276 1.00 97.38 133 THR A CA 1
ATOM 1017 C C . THR A 1 133 ? -2.454 11.205 -7.100 1.00 97.38 133 THR A C 1
ATOM 1019 O O . THR A 1 133 ? -3.417 11.947 -7.267 1.00 97.38 133 THR A O 1
ATOM 1022 N N . ALA A 1 134 ? -2.607 9.936 -6.712 1.00 95.81 134 ALA A N 1
ATOM 1023 C CA . ALA A 1 134 ? -3.897 9.347 -6.364 1.00 95.81 134 ALA A CA 1
ATOM 1024 C C . ALA A 1 134 ? -4.357 9.671 -4.926 1.00 95.81 134 ALA A C 1
ATOM 1026 O O . ALA A 1 134 ? -5.392 9.167 -4.491 1.00 95.81 134 ALA A O 1
ATOM 1027 N N . GLY A 1 135 ? -3.607 10.494 -4.184 1.00 96.38 135 GLY A N 1
ATOM 1028 C CA . GLY A 1 135 ? -3.943 10.913 -2.823 1.00 96.38 135 GLY A CA 1
ATOM 1029 C C . GLY A 1 135 ? -3.598 9.891 -1.738 1.00 96.38 135 GLY A C 1
ATOM 1030 O O . GLY A 1 135 ? -4.164 9.956 -0.648 1.00 96.38 135 GLY A O 1
ATOM 1031 N N . ILE A 1 136 ? -2.702 8.938 -2.012 1.00 97.38 136 ILE A N 1
ATOM 1032 C CA . ILE A 1 136 ? -2.231 7.979 -1.006 1.00 97.38 136 ILE A CA 1
ATOM 1033 C C . ILE A 1 136 ? -1.096 8.609 -0.189 1.00 97.38 136 ILE A C 1
ATOM 1035 O O . ILE A 1 136 ? -0.054 8.948 -0.743 1.00 97.38 136 ILE A O 1
ATOM 1039 N N . ASP A 1 137 ? -1.261 8.698 1.133 1.00 97.38 137 ASP A N 1
ATOM 1040 C CA . ASP A 1 137 ? -0.172 9.025 2.061 1.00 97.38 137 ASP A CA 1
ATOM 1041 C C . ASP A 1 137 ? 0.725 7.790 2.229 1.00 97.38 137 ASP A C 1
ATOM 1043 O O . ASP A 1 137 ? 0.312 6.778 2.810 1.00 97.38 137 ASP A O 1
ATOM 1047 N N . VAL A 1 138 ? 1.939 7.854 1.680 1.00 98.00 138 VAL A N 1
ATOM 1048 C CA . VAL A 1 138 ? 2.914 6.760 1.715 1.00 98.00 138 VAL A CA 1
ATOM 1049 C C . VAL A 1 138 ? 3.978 7.039 2.773 1.00 98.00 138 VAL A C 1
ATOM 1051 O O . VAL A 1 138 ? 4.692 8.040 2.724 1.00 98.00 138 VAL A O 1
ATOM 1054 N N . ARG A 1 139 ? 4.127 6.101 3.712 1.00 98.19 139 ARG A N 1
ATOM 1055 C CA . ARG A 1 139 ? 5.104 6.162 4.801 1.00 98.19 139 ARG A CA 1
ATOM 1056 C C . ARG A 1 139 ? 6.086 5.000 4.772 1.00 98.19 139 ARG A C 1
ATOM 1058 O O . ARG A 1 139 ? 5.731 3.869 4.416 1.00 98.19 139 ARG A O 1
ATOM 1065 N N . ILE A 1 140 ? 7.308 5.268 5.226 1.00 97.81 140 ILE A N 1
ATOM 1066 C CA . ILE A 1 140 ? 8.372 4.270 5.336 1.00 97.81 140 ILE A CA 1
ATOM 1067 C C . ILE A 1 140 ? 8.365 3.635 6.727 1.00 97.81 140 ILE A C 1
ATOM 1069 O O . ILE A 1 140 ? 8.573 4.289 7.750 1.00 97.81 140 ILE A O 1
ATOM 1073 N N . GLY A 1 141 ? 8.115 2.329 6.768 1.00 96.94 141 GLY A N 1
ATOM 1074 C CA . GLY A 1 141 ? 8.117 1.528 7.987 1.00 96.94 141 GLY A CA 1
ATOM 1075 C C . GLY A 1 141 ? 9.423 0.759 8.187 1.00 96.94 141 GLY A C 1
ATOM 1076 O O . GLY A 1 141 ? 10.055 0.304 7.238 1.00 96.94 141 GLY A O 1
ATOM 1077 N N . SER A 1 142 ? 9.797 0.530 9.448 1.00 95.19 142 SER A N 1
ATOM 1078 C CA . SER A 1 142 ? 10.880 -0.402 9.783 1.00 95.19 142 SER A CA 1
ATOM 1079 C C . SER A 1 142 ? 10.381 -1.849 9.779 1.00 95.19 142 SER A C 1
ATOM 1081 O O . SER A 1 142 ? 9.383 -2.167 10.429 1.00 95.19 142 SER A O 1
ATOM 1083 N N . CYS A 1 143 ? 11.123 -2.743 9.119 1.00 93.06 143 CYS A N 1
ATOM 1084 C CA . CYS A 1 143 ? 10.832 -4.182 9.089 1.00 93.06 143 CYS A CA 1
ATOM 1085 C C . CYS A 1 143 ? 11.002 -4.871 10.457 1.00 93.06 143 CYS A C 1
ATOM 1087 O O . CYS A 1 143 ? 10.518 -5.986 10.643 1.00 93.06 143 CYS A O 1
ATOM 1089 N N . ALA A 1 144 ? 11.652 -4.212 11.424 1.00 93.00 144 ALA A N 1
ATOM 1090 C CA . ALA A 1 144 ? 11.775 -4.703 12.798 1.00 93.00 144 ALA A CA 1
ATOM 1091 C C . ALA A 1 144 ? 10.488 -4.507 13.623 1.00 93.00 144 ALA A C 1
ATOM 1093 O O . ALA A 1 144 ? 10.344 -5.085 14.700 1.00 93.00 144 ALA A O 1
ATOM 1094 N N . ARG A 1 145 ? 9.545 -3.682 13.146 1.00 94.44 145 ARG A N 1
ATOM 1095 C CA . ARG A 1 145 ? 8.287 -3.395 13.847 1.00 94.44 145 ARG A CA 1
ATOM 1096 C C . ARG A 1 145 ? 7.182 -4.345 13.399 1.00 94.44 145 ARG A C 1
ATOM 1098 O O . ARG A 1 145 ? 7.101 -4.753 12.243 1.00 94.44 145 ARG A O 1
ATOM 1105 N N . THR A 1 146 ? 6.283 -4.666 14.325 1.00 94.31 146 THR A N 1
ATOM 1106 C CA . THR A 1 146 ? 5.079 -5.441 14.011 1.00 94.31 146 THR A CA 1
ATOM 1107 C C . THR A 1 146 ? 4.094 -4.612 13.188 1.00 94.31 146 THR A C 1
ATOM 1109 O O . THR A 1 146 ? 4.063 -3.385 13.286 1.00 94.31 146 THR A O 1
ATOM 1112 N N . VAL A 1 147 ? 3.228 -5.295 12.432 1.00 93.19 147 VAL A N 1
ATOM 1113 C CA . VAL A 1 147 ? 2.107 -4.686 11.692 1.00 93.19 147 VAL A CA 1
ATOM 1114 C C . VAL A 1 147 ? 1.300 -3.746 12.596 1.00 93.19 147 VAL A C 1
ATOM 1116 O O . VAL A 1 147 ? 1.079 -2.594 12.246 1.00 93.19 147 VAL A O 1
ATOM 1119 N N . ASP A 1 148 ? 0.934 -4.194 13.799 1.00 93.44 148 ASP A N 1
ATOM 1120 C CA . ASP A 1 148 ? 0.154 -3.389 14.745 1.00 93.44 148 ASP A CA 1
ATOM 1121 C C . ASP A 1 148 ? 0.875 -2.127 15.221 1.00 93.44 148 ASP A C 1
ATOM 1123 O O . ASP A 1 148 ? 0.256 -1.074 15.378 1.00 93.44 148 ASP A O 1
ATOM 1127 N N . ALA A 1 149 ? 2.187 -2.212 15.448 1.00 95.19 149 ALA A N 1
ATOM 1128 C CA . ALA A 1 149 ? 2.979 -1.051 15.829 1.00 95.19 149 ALA A CA 1
ATOM 1129 C C . ALA A 1 149 ? 3.069 -0.027 14.685 1.00 95.19 149 ALA A C 1
ATOM 1131 O O . ALA A 1 149 ? 3.041 1.174 14.951 1.00 95.19 149 ALA A O 1
ATOM 1132 N N . LEU A 1 150 ? 3.153 -0.493 13.434 1.00 96.25 150 LEU A N 1
ATOM 1133 C CA . LEU A 1 150 ? 3.170 0.364 12.247 1.00 96.25 150 LEU A CA 1
ATOM 1134 C C . LEU A 1 150 ? 1.824 1.066 12.032 1.00 96.25 150 LEU A C 1
ATOM 1136 O O . LEU A 1 150 ? 1.816 2.266 11.792 1.00 96.25 150 LEU A O 1
ATOM 1140 N N . VAL A 1 151 ? 0.699 0.357 12.188 1.00 94.94 151 VAL A N 1
ATOM 1141 C CA . VAL A 1 151 ? -0.644 0.958 12.063 1.00 94.94 151 VAL A CA 1
ATOM 1142 C C . VAL A 1 151 ? -0.876 2.016 13.140 1.00 94.94 151 VAL A C 1
ATOM 1144 O O . VAL A 1 151 ? -1.282 3.129 12.823 1.00 94.94 151 VAL A O 1
ATOM 1147 N N . ARG A 1 152 ? -0.596 1.701 14.414 1.00 94.06 152 ARG A N 1
ATOM 1148 C CA . ARG A 1 152 ? -0.812 2.648 15.524 1.00 94.06 152 ARG A CA 1
ATOM 1149 C C . ARG A 1 152 ? 0.076 3.886 15.446 1.00 94.06 152 ARG A C 1
ATOM 1151 O O . ARG A 1 152 ? -0.324 4.943 15.908 1.00 94.06 152 ARG A O 1
ATOM 1158 N N . GLY A 1 153 ? 1.289 3.735 14.920 1.00 94.75 153 GLY A N 1
ATOM 1159 C CA . GLY A 1 153 ? 2.270 4.812 14.826 1.00 94.75 153 GLY A CA 1
ATOM 1160 C C . GLY A 1 153 ? 2.350 5.461 13.451 1.00 94.75 153 GLY A C 1
ATOM 1161 O O . GLY A 1 153 ? 3.376 6.075 13.181 1.00 94.75 153 GLY A O 1
ATOM 1162 N N . PHE A 1 154 ? 1.344 5.281 12.586 1.00 96.00 154 PHE A N 1
ATOM 1163 C CA . PHE A 1 154 ? 1.412 5.676 11.177 1.00 96.00 154 PHE A CA 1
ATOM 1164 C C . PHE A 1 154 ? 1.823 7.140 10.989 1.00 96.00 154 PHE A C 1
ATOM 1166 O O . PHE A 1 154 ? 2.769 7.414 10.258 1.00 96.00 154 PHE A O 1
ATOM 1173 N N . ASP A 1 155 ? 1.162 8.069 11.685 1.00 95.50 155 ASP A N 1
ATOM 1174 C CA . ASP A 1 155 ? 1.376 9.506 11.468 1.00 95.50 155 ASP A CA 1
ATOM 1175 C C . ASP A 1 155 ? 2.786 9.965 11.906 1.00 95.50 155 ASP A C 1
ATOM 1177 O O . ASP A 1 155 ? 3.280 10.986 11.429 1.00 95.50 155 ASP A O 1
ATOM 1181 N N . ALA A 1 156 ? 3.461 9.174 12.752 1.00 96.75 156 ALA A N 1
ATOM 1182 C CA . ALA A 1 156 ? 4.836 9.398 13.204 1.00 96.75 156 ALA A CA 1
ATOM 1183 C C . ALA A 1 156 ? 5.901 8.720 12.318 1.00 96.75 156 ALA A C 1
ATOM 1185 O O . ALA A 1 156 ? 7.096 8.831 12.598 1.00 96.75 156 ALA A O 1
ATOM 1186 N N . LEU A 1 157 ? 5.501 7.975 11.283 1.00 97.06 157 LEU A N 1
ATOM 1187 C CA . LEU A 1 157 ? 6.441 7.378 10.337 1.00 97.06 157 LEU A CA 1
ATOM 1188 C C . LEU A 1 157 ? 6.979 8.440 9.361 1.00 97.06 157 LEU A C 1
ATOM 1190 O O . LEU A 1 157 ? 6.236 9.354 8.988 1.00 97.06 157 LEU A O 1
ATOM 1194 N N . PRO A 1 158 ? 8.233 8.308 8.891 1.00 97.44 158 PRO A N 1
ATOM 1195 C CA . PRO A 1 158 ? 8.765 9.156 7.829 1.00 97.44 158 PRO A CA 1
ATOM 1196 C C . PRO A 1 158 ? 7.913 9.081 6.557 1.00 97.44 158 PRO A C 1
ATOM 1198 O O . PRO A 1 158 ? 7.455 7.997 6.184 1.00 97.44 158 PRO A O 1
ATOM 1201 N N . ALA A 1 159 ? 7.728 10.220 5.888 1.00 97.00 159 ALA A N 1
ATOM 1202 C CA . ALA A 1 159 ? 7.214 10.249 4.520 1.00 97.00 159 ALA A CA 1
ATOM 1203 C C . ALA A 1 159 ? 8.210 9.566 3.568 1.00 97.00 159 ALA A C 1
ATOM 1205 O O . ALA A 1 159 ? 9.421 9.617 3.803 1.00 97.00 159 ALA A O 1
ATOM 1206 N N . ALA A 1 160 ? 7.679 8.874 2.559 1.00 92.81 160 ALA A N 1
ATOM 1207 C CA . ALA A 1 160 ? 8.463 8.212 1.517 1.00 92.81 160 ALA A CA 1
ATOM 1208 C C . ALA A 1 160 ? 9.039 9.187 0.486 1.00 92.81 160 ALA A C 1
ATOM 1210 O O . ALA A 1 160 ? 8.435 10.264 0.286 1.00 92.81 160 ALA A O 1
#

Radius of gyration: 26.53 Å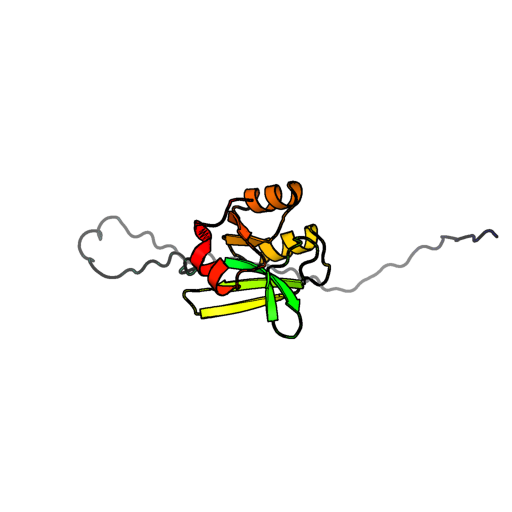; chains: 1; bounding box: 59×52×66 Å

Foldseek 3Di:
DDDDDDDDDDDDDDDDDDDPPPPPPPDDDDDDDDDDPPPPDDDDDDDDPPDPPPPQQLKEKAQFADDPNDTFADLDQLQGQFIWIARPVVRDIDTDGQPPSGLVSSLVRVLVPPYQEYEHQDDDPVSLVSSVVVNRFYFHDDRVDGPVVCSVCVVVGHGD

InterPro domains:
  IPR036105 Dinitrogenase iron-molybdenum cofactor biosynthesis superfamily [SSF53146] (63-153)